Protein AF-A0A4W3H332-F1 (afdb_monomer_lite)

Radius of gyration: 18.95 Å; chains: 1; bounding box: 39×31×60 Å

Organism: Callorhinchus milii (NCBI:txid7868)

Secondary structure (DSSP, 8-state):
---------S--PPPTT-EEEE-TT-EEEE-TT-EEEE-TT-EEEE-TT-EEEE-TT-EEEE-TT-EEEE-TT-EEEE-TT-EEEE-TT-EEEE-TT-EEEE-TT-EEEE-TT-EEEEPTT-EEEEPTT-EEEEPTTEEEEEPTT-EEBTB--TTEEEEEHHHHTT-S--------------

Foldseek 3Di:
DDPPPPDDDDDDDDDDQEAAAEDPQEAEAEDPCEYYAYDHCEYEHYDHCEYFHTDHVEYFYADHCEYTHEDHCEYTHADHCEYHAYDHVEYEHDDACEYEHEDAVEYEYYDHVEYEYEDHCEYEYEDHCEYDYTDHQKYKYAAHNYYHDYPDDPRIDMDGNVVVVPDPPPPPDDDPPPDDDD

pLDDT: mean 75.11, std 22.01, range [24.36, 97.25]

Sequence (182 aa):
MEISATLPSPSRPCTPDSLAVSQPDSLAVSQPDSVGVCQPGSVSVCQPDSLAVSQPDSLAVSQPDSVAVCQPGSVGVSQPDSVAVCQPGSVAVCQPDSVAVCQPGSVAVCQPGSVAVCQPGSVSVCQPGSVSVCQPGLVAMCQPGSVSPHGCFRGCRCVQISCCVRLQKCTVPKLYIGGTRY

Structure (mmCIF, N/CA/C/O backbone):
data_AF-A0A4W3H332-F1
#
_entry.id   AF-A0A4W3H332-F1
#
loop_
_atom_site.group_PDB
_atom_site.id
_atom_site.type_symbol
_atom_site.label_atom_id
_atom_site.label_alt_id
_atom_site.label_comp_id
_atom_site.label_asym_id
_atom_site.label_entity_id
_atom_site.label_seq_id
_atom_site.pdbx_PDB_ins_code
_atom_site.Cartn_x
_atom_site.Cartn_y
_atom_site.Cartn_z
_atom_site.occupancy
_atom_site.B_iso_or_equiv
_atom_site.auth_seq_id
_atom_site.auth_comp_id
_atom_site.auth_asym_id
_atom_site.auth_atom_id
_atom_site.pdbx_PDB_model_num
ATOM 1 N N . MET A 1 1 ? -13.524 22.136 22.868 1.00 33.06 1 MET A N 1
ATOM 2 C CA . MET A 1 1 ? -13.473 20.972 21.961 1.00 33.06 1 MET A CA 1
ATOM 3 C C . MET A 1 1 ? -13.724 19.767 22.838 1.00 33.06 1 MET A C 1
ATOM 5 O O . MET A 1 1 ? -12.838 19.370 23.578 1.00 33.06 1 MET A O 1
ATOM 9 N N . GLU A 1 2 ? -14.980 19.336 22.893 1.00 24.36 2 GLU A N 1
ATOM 10 C CA . GLU A 1 2 ? -15.417 18.197 23.701 1.00 24.36 2 GLU A CA 1
ATOM 11 C C . GLU A 1 2 ? -14.765 16.932 23.146 1.00 24.36 2 GLU A C 1
ATOM 13 O O . GLU A 1 2 ? -15.072 16.488 22.040 1.00 24.36 2 GLU A O 1
ATOM 18 N N . ILE A 1 3 ? -13.820 16.386 23.905 1.00 29.33 3 ILE A N 1
ATOM 19 C CA . ILE A 1 3 ? -13.241 15.070 23.672 1.00 29.33 3 ILE A CA 1
ATOM 20 C C . ILE A 1 3 ? -14.287 14.085 24.202 1.00 29.33 3 ILE A C 1
ATOM 22 O O . ILE A 1 3 ? -14.204 13.626 25.336 1.00 29.33 3 ILE A O 1
ATOM 26 N N . SER A 1 4 ? -15.345 13.840 23.427 1.00 29.06 4 SER A N 1
ATOM 27 C CA . SER A 1 4 ? -16.363 12.851 23.791 1.00 29.06 4 SER A CA 1
ATOM 28 C C . SER A 1 4 ? -15.762 11.451 23.648 1.00 29.06 4 SER A C 1
ATOM 30 O O . SER A 1 4 ? -15.847 10.809 22.600 1.00 29.06 4 SER A O 1
ATOM 32 N N . ALA A 1 5 ? -15.109 10.992 24.717 1.00 35.28 5 ALA A N 1
ATOM 33 C CA . ALA A 1 5 ? -14.740 9.602 24.931 1.00 35.28 5 ALA A CA 1
ATOM 34 C C . ALA A 1 5 ? -16.032 8.801 25.144 1.00 35.28 5 ALA A C 1
ATOM 36 O O . ALA A 1 5 ? -16.497 8.606 26.266 1.00 35.28 5 ALA A O 1
ATOM 37 N N . THR A 1 6 ? -16.665 8.397 24.045 1.00 32.59 6 THR A N 1
ATOM 38 C CA . THR A 1 6 ? -17.828 7.513 24.119 1.00 32.59 6 THR A CA 1
ATOM 39 C C . THR A 1 6 ? -17.315 6.138 24.538 1.00 32.59 6 THR A C 1
ATOM 41 O O . THR A 1 6 ? -16.443 5.576 23.878 1.00 32.59 6 THR A O 1
ATOM 44 N N . LEU A 1 7 ? -17.803 5.652 25.682 1.00 34.94 7 LEU A N 1
ATOM 45 C CA . LEU A 1 7 ? -17.424 4.381 26.303 1.00 34.94 7 LEU A CA 1
ATOM 46 C C . LEU A 1 7 ? -17.375 3.240 25.267 1.00 34.94 7 LEU A C 1
ATOM 48 O O . LEU A 1 7 ? -18.376 3.023 24.575 1.00 34.94 7 LEU A O 1
ATOM 52 N N . PRO A 1 8 ? -16.267 2.481 25.160 1.00 41.22 8 PRO A N 1
ATOM 53 C CA . PRO A 1 8 ? -16.221 1.338 24.266 1.00 41.22 8 PRO A CA 1
ATOM 54 C C . PRO A 1 8 ? -17.113 0.219 24.809 1.00 41.22 8 PRO A C 1
ATOM 56 O O . PRO A 1 8 ? -17.050 -0.159 25.981 1.00 41.22 8 PRO A O 1
ATOM 59 N N . SER A 1 9 ? -17.942 -0.330 23.925 1.00 35.03 9 SER A N 1
ATOM 60 C CA . SER A 1 9 ? -18.586 -1.625 24.144 1.00 35.03 9 SER A CA 1
ATOM 61 C C . SER A 1 9 ? -17.507 -2.717 24.293 1.00 35.03 9 SER A C 1
ATOM 63 O O . SER A 1 9 ? -16.419 -2.588 23.724 1.00 35.03 9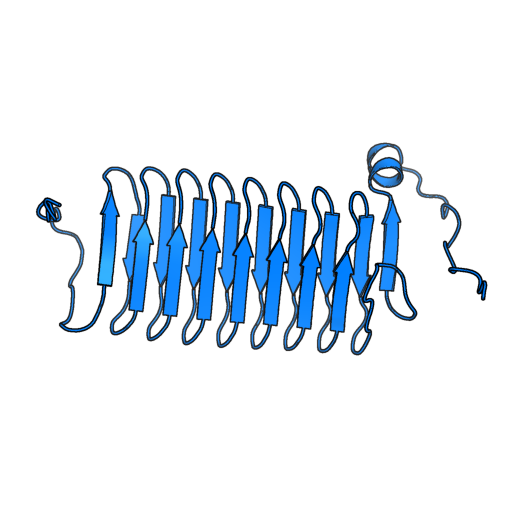 SER A O 1
ATOM 65 N N . PRO A 1 10 ? -17.754 -3.777 25.083 1.00 42.06 10 PRO A N 1
ATOM 66 C CA . PRO A 1 10 ? -16.703 -4.616 25.642 1.00 42.06 10 PRO A CA 1
ATOM 67 C C . PRO A 1 10 ? -16.227 -5.649 24.622 1.00 42.06 10 PRO A C 1
ATOM 69 O O . PRO A 1 10 ? -16.815 -6.721 24.501 1.00 42.06 10 PRO A O 1
ATOM 72 N N . SER A 1 11 ? -15.145 -5.372 23.897 1.00 37.28 11 SER A N 1
ATOM 73 C CA . SER A 1 11 ? -14.476 -6.449 23.159 1.00 37.28 11 SER A CA 1
ATOM 74 C C . SER A 1 11 ? -12.962 -6.360 23.029 1.00 37.28 11 SER A C 1
ATOM 76 O O . SER A 1 11 ? -12.424 -7.213 22.329 1.00 37.28 11 SER A O 1
ATOM 78 N N . ARG A 1 12 ? -12.227 -5.451 23.697 1.00 49.31 12 ARG A N 1
ATOM 79 C CA . ARG A 1 12 ? -10.753 -5.548 23.678 1.00 49.31 12 ARG A CA 1
ATOM 80 C C . ARG A 1 12 ? -10.012 -4.937 24.877 1.00 49.31 12 ARG A C 1
ATOM 82 O O . ARG A 1 12 ? -10.441 -3.906 25.388 1.00 49.31 12 ARG A O 1
ATOM 89 N N . PRO A 1 13 ? -8.914 -5.583 25.325 1.00 39.03 13 PRO A N 1
ATOM 90 C CA . PRO A 1 13 ? -8.090 -5.122 26.432 1.00 39.03 13 PRO A CA 1
ATOM 91 C C . PRO A 1 13 ? -7.148 -4.021 25.933 1.00 39.03 13 PRO A C 1
ATOM 93 O O . PRO A 1 13 ? -6.359 -4.253 25.021 1.00 39.03 13 PRO A O 1
ATOM 96 N N . CYS A 1 14 ? -7.228 -2.832 26.521 1.00 40.41 14 CYS A N 1
ATOM 97 C CA . CYS A 1 14 ? -6.254 -1.768 26.291 1.00 40.41 14 CYS A CA 1
ATOM 98 C C . CYS A 1 14 ? -5.245 -1.773 27.447 1.00 40.41 14 CYS A C 1
ATOM 100 O O . CYS A 1 14 ? -5.636 -1.691 28.612 1.00 40.41 14 CYS A O 1
ATOM 102 N N . THR A 1 15 ? -3.958 -1.903 27.125 1.00 43.28 15 THR A N 1
ATOM 103 C CA . THR A 1 15 ? -2.827 -1.687 28.042 1.00 43.28 15 THR A CA 1
ATOM 104 C C . THR A 1 15 ? -2.371 -0.216 27.993 1.00 43.28 15 THR A C 1
ATOM 106 O O . THR A 1 15 ? -2.754 0.493 27.059 1.00 43.28 15 THR A O 1
ATOM 109 N N . PRO A 1 16 ? -1.590 0.267 28.983 1.00 43.62 16 PRO A N 1
ATOM 110 C CA . PRO A 1 16 ? -1.511 1.693 29.335 1.00 43.62 16 PRO A CA 1
ATOM 111 C C . PRO A 1 16 ? -0.978 2.695 28.291 1.00 43.62 16 PRO A C 1
ATOM 113 O O . PRO A 1 16 ? -1.231 3.879 28.475 1.00 43.62 16 PRO A O 1
ATOM 116 N N . ASP A 1 17 ? -0.331 2.280 27.198 1.00 55.69 17 ASP A N 1
ATOM 117 C CA . ASP A 1 17 ? 0.392 3.202 26.292 1.00 55.69 17 ASP A CA 1
ATOM 118 C C . ASP A 1 17 ? -0.096 3.188 24.824 1.00 55.69 17 ASP A C 1
ATOM 120 O O . ASP A 1 17 ? 0.498 3.800 23.940 1.00 55.69 17 ASP A O 1
ATOM 124 N N . SER A 1 18 ? -1.222 2.522 24.543 1.00 58.06 18 SER A N 1
ATOM 125 C CA . SER A 1 18 ? -1.789 2.410 23.185 1.00 58.06 18 SER A CA 1
ATOM 126 C C . SER A 1 18 ? -2.940 3.396 22.931 1.00 58.06 18 SER A C 1
ATOM 128 O O . SER A 1 18 ? -3.820 3.573 23.777 1.00 58.06 18 SER A O 1
ATOM 130 N N . LEU A 1 19 ? -2.972 4.019 21.744 1.00 68.38 19 LEU A N 1
ATOM 131 C CA . LEU A 1 19 ? -4.050 4.923 21.317 1.00 68.38 19 LEU A CA 1
ATOM 132 C C . LEU A 1 19 ? -4.908 4.247 20.245 1.00 68.38 19 LEU A C 1
ATOM 134 O O . LEU A 1 19 ? -4.481 4.094 19.103 1.00 68.38 19 LEU A O 1
ATOM 138 N N . ALA A 1 20 ? -6.144 3.890 20.596 1.00 69.88 20 ALA A N 1
ATOM 139 C CA . ALA A 1 20 ? -7.124 3.342 19.661 1.00 69.88 20 ALA A CA 1
ATOM 140 C C . ALA A 1 20 ? -8.380 4.222 19.622 1.00 69.88 20 ALA A C 1
ATOM 142 O O . ALA A 1 20 ? -9.072 4.379 20.628 1.00 69.88 20 ALA A O 1
ATOM 143 N N . VAL A 1 21 ? -8.683 4.790 18.452 1.00 73.00 21 VAL A N 1
ATOM 144 C CA . VAL A 1 21 ? -9.905 5.568 18.199 1.00 73.00 21 VAL A CA 1
ATOM 145 C C . VAL A 1 21 ? -10.758 4.816 17.189 1.00 73.00 21 VAL A C 1
ATOM 147 O O . VAL A 1 21 ? -10.295 4.501 16.094 1.00 73.00 21 VAL A O 1
ATOM 150 N N . SER A 1 22 ? -12.007 4.518 17.540 1.00 71.25 22 SER A N 1
ATOM 151 C CA . SER A 1 22 ? -12.927 3.778 16.670 1.00 71.25 22 SER A CA 1
ATOM 152 C C . SER A 1 22 ? -14.334 4.346 16.778 1.00 71.25 22 SER A C 1
ATOM 154 O O . SER A 1 22 ? -14.821 4.607 17.877 1.00 71.25 22 SER A O 1
ATOM 156 N N . GLN A 1 23 ? -14.980 4.549 15.633 1.00 70.00 23 GLN A N 1
ATOM 157 C CA . GLN A 1 23 ? -16.388 4.943 15.547 1.00 70.00 23 GLN A CA 1
ATOM 158 C C . GLN A 1 23 ? -17.289 3.708 15.331 1.00 70.00 23 GLN A C 1
ATOM 160 O O . GLN A 1 23 ? -16.775 2.647 14.969 1.00 70.00 23 GLN A O 1
ATOM 165 N N . PRO A 1 24 ? -18.610 3.788 15.586 1.00 59.72 24 PRO A N 1
ATOM 166 C CA . PRO A 1 24 ? -19.524 2.660 15.373 1.00 59.72 24 PRO A CA 1
ATOM 167 C C . PRO A 1 24 ? -19.409 2.058 13.958 1.00 59.72 24 PRO A C 1
ATOM 169 O O . PRO A 1 24 ? -19.066 2.756 13.004 1.00 59.72 24 PRO A O 1
ATOM 172 N N . ASP A 1 25 ? -19.657 0.747 13.852 1.00 69.06 25 ASP A N 1
ATOM 173 C CA . ASP A 1 25 ? -19.565 -0.069 12.625 1.00 69.06 25 ASP A CA 1
ATOM 174 C C . ASP A 1 25 ? -18.161 -0.190 11.995 1.00 69.06 25 ASP A C 1
ATOM 176 O O . ASP A 1 25 ? -18.026 -0.537 10.823 1.00 69.06 25 ASP A O 1
ATOM 180 N N . SER A 1 26 ? -17.099 0.075 12.764 1.00 70.88 26 SER A N 1
ATOM 181 C CA . SER A 1 26 ? -15.702 -0.120 12.341 1.00 70.88 26 SER A CA 1
ATOM 182 C C . SER A 1 26 ? -15.002 -1.233 13.128 1.00 70.88 26 SER A C 1
ATOM 184 O O . SER A 1 26 ? -15.377 -1.545 14.261 1.00 70.88 26 SER A O 1
ATOM 186 N N . LEU A 1 27 ? -13.976 -1.845 12.527 1.00 76.62 27 LEU A N 1
ATOM 187 C CA . LEU A 1 27 ? -13.153 -2.878 13.164 1.00 76.62 27 LEU A CA 1
ATOM 188 C C . LEU A 1 27 ? -11.735 -2.354 13.391 1.00 76.62 27 LEU A C 1
ATOM 190 O O . LEU A 1 27 ? -10.949 -2.260 12.452 1.00 76.62 27 LEU A O 1
ATOM 194 N N . ALA A 1 28 ? -11.387 -2.078 14.649 1.00 75.94 28 ALA A N 1
ATOM 195 C CA . ALA A 1 28 ? -10.037 -1.671 15.027 1.00 75.94 28 ALA A CA 1
ATOM 196 C C . ALA A 1 28 ? -9.347 -2.719 15.906 1.00 75.94 28 ALA A C 1
ATOM 198 O O . ALA A 1 28 ? -9.831 -3.086 16.986 1.00 75.94 28 ALA A O 1
ATOM 199 N N . VAL A 1 29 ? -8.176 -3.171 15.454 1.00 77.44 29 VAL A N 1
ATOM 200 C CA . VAL A 1 29 ? -7.309 -4.103 16.170 1.00 77.44 29 VAL A CA 1
ATOM 201 C C . VAL A 1 29 ? -5.944 -3.477 16.444 1.00 77.44 29 VAL A C 1
ATOM 203 O O . VAL A 1 29 ? -5.094 -3.520 15.576 1.00 77.44 29 VAL A O 1
ATOM 206 N N . SER A 1 30 ? -5.709 -2.944 17.642 1.00 73.19 30 SER A N 1
ATOM 207 C CA . SER A 1 30 ? -4.413 -2.379 18.073 1.00 73.19 30 SER A CA 1
ATOM 208 C C . SER A 1 30 ? -3.733 -3.221 19.162 1.00 73.19 30 SER A C 1
A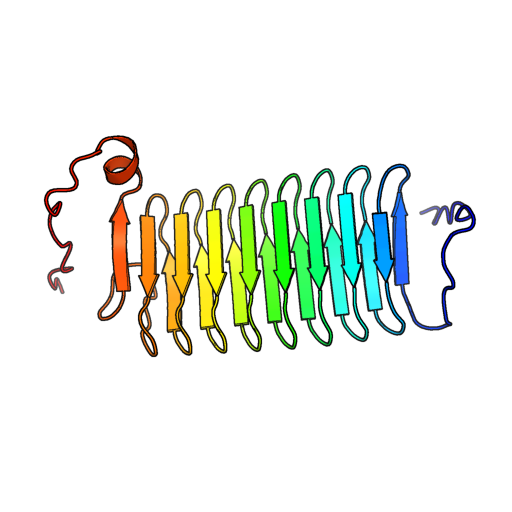TOM 210 O O . SER A 1 30 ? -4.395 -3.602 20.131 1.00 73.19 30 SER A O 1
ATOM 212 N N . GLN A 1 31 ? -2.450 -3.537 18.996 1.00 76.31 31 GLN A N 1
ATOM 213 C CA . GLN A 1 31 ? -1.572 -4.147 20.012 1.00 76.31 31 GLN A CA 1
ATOM 214 C C . GLN A 1 31 ? -0.920 -3.063 20.913 1.00 76.31 31 GLN A C 1
ATOM 216 O O . GLN A 1 31 ? -1.172 -1.878 20.679 1.00 76.31 31 GLN A O 1
ATOM 221 N N . PRO A 1 32 ? -0.156 -3.410 21.971 1.00 73.38 32 PRO A N 1
ATOM 222 C CA . PRO A 1 32 ? 0.499 -2.417 22.834 1.00 73.38 32 PRO A CA 1
ATOM 223 C C . PRO A 1 32 ? 1.378 -1.447 22.035 1.00 73.38 32 PRO A C 1
ATOM 225 O O . PRO A 1 32 ? 1.846 -1.806 20.958 1.00 73.38 32 PRO A O 1
ATOM 228 N N . ASP A 1 33 ? 1.551 -0.225 22.544 1.00 78.31 33 ASP A N 1
ATOM 229 C CA . ASP A 1 33 ? 2.445 0.797 21.969 1.00 78.31 33 ASP A CA 1
ATOM 230 C C . ASP A 1 33 ? 2.137 1.181 20.507 1.00 78.31 33 ASP A C 1
ATOM 232 O O . ASP A 1 33 ? 2.972 1.714 19.783 1.00 78.31 33 ASP A O 1
ATOM 236 N N . SER A 1 34 ? 0.902 0.933 20.055 1.00 79.44 34 SER A N 1
ATOM 237 C CA . SER A 1 34 ? 0.460 1.230 18.690 1.00 79.44 34 SER A CA 1
ATOM 238 C C . SER A 1 34 ? -0.601 2.330 18.633 1.00 79.44 34 SER A C 1
ATOM 240 O O . SER A 1 34 ? -1.345 2.577 19.592 1.00 79.44 34 SER A O 1
ATOM 242 N N . VAL A 1 35 ? -0.683 2.987 17.473 1.00 82.56 35 VAL A N 1
ATOM 243 C CA . VAL A 1 35 ? -1.667 4.034 17.178 1.00 82.56 35 VAL A CA 1
ATOM 244 C C . VAL A 1 35 ? -2.605 3.546 16.078 1.00 82.56 35 VAL A C 1
ATOM 246 O O . VAL A 1 35 ? -2.201 3.346 14.934 1.00 82.56 35 VAL A O 1
ATOM 249 N N . GLY A 1 36 ? -3.878 3.356 16.418 1.00 81.31 36 GLY A N 1
ATOM 250 C CA . GLY A 1 36 ? -4.932 2.949 15.490 1.00 81.31 36 GLY A CA 1
ATOM 251 C C . GLY A 1 36 ? -6.054 3.978 15.425 1.00 81.31 36 GLY A C 1
ATOM 252 O O . GLY A 1 36 ? -6.652 4.314 16.446 1.00 81.31 36 GLY A O 1
ATOM 253 N N . VAL A 1 37 ? -6.378 4.458 14.226 1.00 82.81 37 VAL A N 1
ATOM 254 C CA . VAL A 1 37 ? -7.536 5.332 13.991 1.00 82.81 37 VAL A CA 1
ATOM 255 C C . VAL A 1 37 ? -8.444 4.701 12.944 1.00 82.81 37 VAL A C 1
ATOM 257 O O . VAL A 1 37 ? -8.032 4.485 11.807 1.00 82.81 37 VAL A O 1
ATOM 260 N N . CYS A 1 38 ? -9.695 4.457 13.326 1.00 81.75 38 CYS A N 1
ATOM 261 C CA . CYS A 1 38 ? -10.749 3.888 12.493 1.00 81.75 38 CYS A CA 1
ATOM 262 C C . CYS A 1 38 ? -11.951 4.826 12.405 1.00 81.75 38 CYS A C 1
ATOM 264 O O . CYS A 1 38 ? -12.590 5.140 13.415 1.00 81.75 38 CYS A O 1
ATOM 266 N N . GLN A 1 39 ? -12.302 5.220 11.185 1.00 84.00 39 GLN A N 1
ATOM 267 C CA . GLN A 1 39 ? -13.583 5.856 10.874 1.00 84.00 39 GLN A CA 1
ATOM 268 C C . GLN A 1 39 ? -14.681 4.801 10.601 1.00 84.00 39 GLN A C 1
ATOM 270 O O . GLN A 1 39 ? -14.365 3.619 10.457 1.00 84.00 39 GLN A O 1
ATOM 275 N N . PRO A 1 40 ? -15.971 5.178 10.555 1.00 80.62 40 PRO A N 1
ATOM 276 C CA . PRO A 1 40 ? -17.078 4.237 10.357 1.00 80.62 40 PRO A CA 1
ATOM 277 C C . PRO A 1 40 ? -16.921 3.392 9.086 1.00 80.62 40 PRO A C 1
ATOM 279 O O . PRO A 1 40 ? -16.442 3.895 8.068 1.00 80.62 40 PRO A O 1
ATOM 282 N N . GLY A 1 41 ? -17.310 2.114 9.142 1.00 79.81 41 GLY A N 1
ATOM 283 C CA . GLY A 1 41 ? -17.244 1.197 7.993 1.00 79.81 41 GLY A CA 1
ATOM 284 C C . GLY A 1 41 ? -15.825 0.812 7.553 1.00 79.81 41 GLY A C 1
ATOM 285 O O . GLY A 1 41 ? -15.655 0.178 6.515 1.00 79.81 41 GLY A O 1
ATOM 286 N N . SER A 1 42 ? -14.800 1.201 8.317 1.00 84.31 42 SER A N 1
ATOM 287 C CA . SER A 1 42 ? -13.393 0.936 8.008 1.00 84.31 42 SER A CA 1
ATOM 288 C C . SER A 1 42 ? -12.793 -0.179 8.871 1.00 84.31 42 SER A C 1
ATOM 290 O O . SER A 1 42 ? -13.347 -0.562 9.909 1.00 84.31 42 SER A O 1
ATOM 292 N N . VAL A 1 43 ? -11.650 -0.709 8.431 1.00 85.44 43 VAL A N 1
ATOM 293 C CA . VAL A 1 43 ? -10.887 -1.737 9.146 1.00 85.44 43 VAL A CA 1
ATOM 294 C C . VAL A 1 43 ? -9.451 -1.265 9.351 1.00 85.44 43 VAL A C 1
ATOM 296 O O . VAL A 1 43 ? -8.732 -1.073 8.376 1.00 85.44 43 VAL A O 1
ATOM 299 N N . SER A 1 44 ? -8.996 -1.157 10.601 1.00 84.06 44 SER A N 1
ATOM 300 C CA . SER A 1 44 ? -7.584 -0.905 10.916 1.00 84.06 44 SER A CA 1
ATOM 301 C C . SER A 1 44 ? -6.997 -2.008 11.785 1.00 84.06 44 SER A C 1
ATOM 303 O O . SER A 1 44 ? -7.559 -2.337 12.831 1.00 84.06 44 SER A O 1
ATOM 305 N N . VAL A 1 45 ? -5.824 -2.514 11.419 1.00 85.75 45 VAL A N 1
ATOM 306 C CA . VAL A 1 45 ? -5.054 -3.466 12.226 1.00 85.75 45 VAL A CA 1
ATOM 307 C C . VAL A 1 45 ? -3.651 -2.910 12.452 1.00 85.75 45 VAL A C 1
ATOM 309 O O . VAL A 1 45 ? -2.944 -2.648 11.486 1.00 85.75 45 VAL A O 1
ATOM 312 N N . CYS A 1 46 ? -3.248 -2.772 13.711 1.00 82.88 46 CYS A N 1
ATOM 313 C CA . CYS A 1 46 ? -1.929 -2.330 14.151 1.00 82.88 46 CYS A CA 1
ATOM 314 C C . CYS A 1 46 ? -1.289 -3.410 15.033 1.00 82.88 46 CYS A C 1
ATOM 316 O O . CYS A 1 46 ? -1.845 -3.808 16.065 1.00 82.88 46 CYS A O 1
ATOM 318 N N . GLN A 1 47 ? -0.107 -3.865 14.640 1.00 86.75 47 GLN A N 1
ATOM 319 C CA . GLN A 1 47 ? 0.824 -4.611 15.490 1.00 86.75 47 GLN A CA 1
ATOM 320 C C . GLN A 1 47 ? 1.615 -3.652 16.414 1.00 86.75 47 GLN A C 1
ATOM 322 O O . GLN A 1 47 ? 1.380 -2.443 16.346 1.00 86.75 47 GLN A O 1
ATOM 327 N N . PRO A 1 48 ? 2.475 -4.146 17.326 1.00 83.31 48 PRO A N 1
ATOM 328 C CA . PRO A 1 48 ? 3.239 -3.283 18.232 1.00 83.31 48 PRO A CA 1
ATOM 329 C C . PRO A 1 48 ? 4.047 -2.208 17.500 1.00 83.31 48 PRO A C 1
ATOM 331 O O . PRO A 1 48 ? 4.455 -2.434 16.362 1.00 83.31 48 PRO A O 1
ATOM 334 N N . ASP A 1 49 ? 4.225 -1.042 18.124 1.00 87.06 49 ASP A N 1
ATOM 335 C CA . ASP A 1 49 ? 5.046 0.067 17.602 1.00 87.06 49 ASP A CA 1
ATOM 336 C C . ASP A 1 49 ? 4.654 0.548 16.188 1.00 87.06 49 ASP A C 1
ATOM 338 O O . ASP A 1 49 ? 5.453 1.103 15.435 1.00 87.06 49 ASP A O 1
ATOM 342 N N . SER A 1 50 ? 3.392 0.335 15.799 1.00 88.19 50 SER A N 1
ATOM 343 C CA . SER A 1 50 ? 2.902 0.633 14.451 1.00 88.19 50 SER A CA 1
ATOM 344 C C . SER A 1 50 ? 1.776 1.663 14.435 1.00 88.19 50 SER A C 1
ATOM 346 O O . SER A 1 50 ? 1.070 1.884 15.426 1.00 88.19 50 SER A O 1
ATOM 348 N N . LEU A 1 51 ? 1.588 2.295 13.275 1.00 91.00 51 LEU A N 1
ATOM 349 C CA . LEU A 1 51 ? 0.551 3.297 13.052 1.00 91.00 51 LEU A CA 1
ATOM 350 C C . LEU A 1 51 ? -0.362 2.861 11.908 1.00 91.00 51 LEU A C 1
ATOM 352 O O . LEU A 1 51 ? 0.101 2.681 10.783 1.00 91.00 51 LEU A O 1
ATOM 356 N N . ALA A 1 52 ? -1.665 2.734 12.162 1.00 89.00 52 ALA A N 1
ATOM 357 C CA . ALA A 1 52 ? -2.658 2.525 11.111 1.00 89.00 52 ALA A CA 1
ATOM 358 C C . ALA A 1 52 ? -3.789 3.552 11.203 1.00 89.00 52 ALA A C 1
ATOM 360 O O . ALA A 1 52 ? -4.415 3.731 12.248 1.00 89.00 52 ALA A O 1
ATOM 361 N N . VAL A 1 53 ? -4.080 4.215 10.087 1.00 89.94 53 VAL A N 1
ATOM 362 C CA . VAL A 1 53 ? -5.175 5.183 9.965 1.00 89.94 53 VAL A CA 1
ATOM 363 C C . VAL A 1 53 ? -6.058 4.771 8.802 1.00 89.94 53 VAL A C 1
ATOM 365 O O . VAL A 1 53 ? -5.594 4.697 7.667 1.00 89.94 53 VAL A O 1
ATOM 368 N N . SER A 1 54 ? -7.333 4.535 9.089 1.00 88.88 54 SER A N 1
ATOM 369 C CA . SER A 1 54 ? -8.360 4.165 8.116 1.00 88.88 54 SER A CA 1
ATOM 370 C C . SER A 1 54 ? -9.494 5.187 8.128 1.00 88.88 54 SER A C 1
ATOM 372 O O . SER A 1 54 ? -10.192 5.367 9.128 1.00 88.88 54 SER A O 1
ATOM 374 N N . GLN A 1 55 ? -9.661 5.883 7.006 1.00 90.56 55 GLN A N 1
ATOM 375 C CA . GLN A 1 55 ? -10.832 6.706 6.689 1.00 90.56 55 GLN A CA 1
ATOM 376 C C . GLN A 1 55 ? -12.032 5.812 6.284 1.00 90.56 55 GLN A C 1
ATOM 378 O O . GLN A 1 55 ? -11.875 4.592 6.211 1.00 90.56 55 GLN A O 1
ATOM 383 N N . PRO A 1 56 ? -13.238 6.357 6.047 1.00 89.06 56 PRO A N 1
ATOM 384 C CA . PRO A 1 56 ? -14.428 5.553 5.764 1.00 89.06 56 PRO A CA 1
ATOM 385 C C . PRO A 1 56 ? -14.242 4.577 4.598 1.00 89.06 56 PRO A C 1
ATOM 387 O O . PRO A 1 56 ? -13.587 4.906 3.606 1.00 89.06 56 PRO A O 1
ATOM 390 N N . ASP A 1 57 ? -14.804 3.375 4.727 1.00 89.94 57 ASP A N 1
ATOM 391 C CA . ASP A 1 57 ? -14.737 2.305 3.717 1.00 89.94 57 ASP A CA 1
ATOM 392 C C . ASP A 1 57 ? -13.305 1.924 3.289 1.00 89.94 57 ASP A C 1
ATOM 394 O O . ASP A 1 57 ? -13.071 1.488 2.161 1.00 89.94 57 ASP A O 1
ATOM 398 N N . SER A 1 58 ? -12.316 2.132 4.163 1.00 91.50 58 SER A N 1
ATOM 399 C CA . SER A 1 58 ? -10.910 1.820 3.885 1.00 91.50 58 SER A CA 1
ATOM 400 C C . SER A 1 58 ? -10.361 0.718 4.787 1.00 91.50 58 SER A C 1
ATOM 402 O O . SER A 1 58 ? -10.931 0.407 5.836 1.00 91.50 58 SER A O 1
ATOM 404 N N . LEU A 1 59 ? -9.251 0.117 4.357 1.00 93.56 59 LEU A N 1
ATOM 405 C CA . LEU A 1 59 ? -8.558 -0.934 5.094 1.00 93.56 59 LEU A CA 1
ATOM 406 C C . LEU A 1 59 ? -7.085 -0.572 5.260 1.00 93.56 59 LEU A C 1
ATOM 408 O O . LEU A 1 59 ? -6.366 -0.500 4.265 1.00 93.56 59 LEU A O 1
ATOM 412 N N . ALA A 1 60 ? -6.628 -0.404 6.500 1.00 92.94 60 ALA A N 1
ATOM 413 C CA . ALA A 1 60 ? -5.217 -0.218 6.826 1.00 92.94 60 ALA A CA 1
ATOM 414 C C . ALA A 1 60 ? -4.700 -1.366 7.698 1.00 92.94 60 ALA A C 1
ATOM 416 O O . ALA A 1 60 ? -5.261 -1.667 8.751 1.00 92.94 60 ALA A O 1
ATOM 417 N N . VAL A 1 61 ? -3.602 -1.993 7.287 1.00 93.12 61 VAL A N 1
ATOM 418 C CA . VAL A 1 61 ? -2.907 -3.015 8.077 1.00 93.12 61 VAL A CA 1
ATOM 419 C C . VAL A 1 61 ? -1.449 -2.617 8.223 1.00 93.12 61 VAL A C 1
ATOM 421 O O . VAL A 1 61 ? -0.744 -2.503 7.224 1.00 93.12 61 VAL A O 1
ATOM 424 N N . SER A 1 62 ? -1.007 -2.477 9.466 1.00 91.94 62 SER A N 1
ATOM 425 C CA . SER A 1 62 ? 0.369 -2.173 9.842 1.00 91.94 62 SER A CA 1
ATOM 426 C C . SER A 1 62 ? 0.930 -3.300 10.708 1.00 91.94 62 SER A C 1
ATOM 428 O O . SER A 1 62 ? 0.399 -3.611 11.778 1.00 91.94 62 SER A O 1
ATOM 430 N N . GLN A 1 63 ? 1.989 -3.940 10.219 1.00 92.62 63 GLN A N 1
ATOM 431 C CA . GLN A 1 63 ? 2.865 -4.849 10.968 1.00 92.62 63 GLN A CA 1
ATOM 432 C C . GLN A 1 63 ? 3.812 -4.051 11.900 1.00 92.62 63 GLN A C 1
ATOM 434 O O . GLN A 1 63 ? 3.711 -2.821 11.919 1.00 92.62 63 GLN A O 1
ATOM 439 N N . PRO A 1 64 ? 4.681 -4.691 12.706 1.00 91.44 64 PRO A N 1
ATOM 440 C CA . PRO A 1 64 ? 5.554 -3.977 13.637 1.00 91.44 64 PRO A CA 1
ATOM 441 C C . PRO A 1 64 ? 6.395 -2.893 12.962 1.00 91.44 64 PRO A C 1
ATOM 443 O O . PRO A 1 64 ? 6.777 -3.060 11.804 1.00 91.44 64 PRO A O 1
ATOM 446 N N . ASP A 1 65 ? 6.630 -1.779 13.657 1.00 92.81 65 ASP A N 1
ATOM 447 C CA . ASP A 1 65 ? 7.475 -0.670 13.179 1.00 92.81 65 ASP A CA 1
ATOM 448 C C . ASP A 1 65 ? 7.048 -0.095 11.811 1.00 92.81 65 ASP A C 1
ATOM 450 O O . ASP A 1 65 ? 7.848 0.438 11.040 1.00 92.81 65 ASP A O 1
ATOM 454 N N . SER A 1 66 ? 5.762 -0.220 11.469 1.00 94.19 66 SER A N 1
ATOM 455 C CA . SER A 1 66 ? 5.249 0.138 10.145 1.00 94.19 66 SER A CA 1
ATOM 456 C C . SER A 1 66 ? 4.098 1.137 10.192 1.00 94.19 66 SER A C 1
ATOM 458 O O . SER A 1 66 ? 3.432 1.342 11.212 1.00 94.19 66 SER A O 1
ATOM 460 N N . VAL A 1 67 ? 3.855 1.780 9.050 1.00 94.88 67 VAL A N 1
ATOM 461 C CA . VAL A 1 67 ? 2.844 2.828 8.907 1.00 94.88 67 VAL A CA 1
ATOM 462 C C . VAL A 1 67 ? 1.926 2.526 7.731 1.00 94.88 67 VAL A C 1
ATOM 464 O O . VAL A 1 67 ? 2.396 2.370 6.605 1.00 94.88 67 VAL A O 1
ATOM 467 N N . ALA A 1 68 ? 0.614 2.516 7.957 1.00 94.88 68 ALA A N 1
ATOM 468 C CA . ALA A 1 68 ? -0.399 2.415 6.911 1.00 94.88 68 ALA A CA 1
ATOM 469 C C . ALA A 1 68 ? -1.435 3.534 7.064 1.00 94.88 68 ALA A C 1
ATOM 471 O O . ALA A 1 68 ? -2.116 3.648 8.081 1.00 94.88 68 ALA A O 1
ATOM 472 N N . VAL A 1 69 ? -1.578 4.372 6.038 1.00 95.75 69 VAL A N 1
ATOM 473 C CA . VAL A 1 69 ? -2.538 5.484 6.024 1.00 95.75 69 VAL A CA 1
ATOM 474 C C . VAL A 1 69 ? -3.430 5.362 4.801 1.00 95.75 69 VAL A C 1
ATOM 476 O O . VAL A 1 69 ? -2.950 5.429 3.670 1.00 95.75 69 VAL A O 1
ATOM 479 N N . CYS A 1 70 ? -4.731 5.221 5.036 1.00 95.12 70 CYS A N 1
ATOM 480 C CA . CYS A 1 70 ? -5.729 4.972 4.005 1.00 95.12 70 CYS A CA 1
ATOM 481 C C . CYS A 1 70 ? -6.820 6.044 4.028 1.00 95.12 70 CYS A C 1
ATOM 483 O O . CYS A 1 70 ? -7.515 6.234 5.026 1.00 95.12 70 CYS A O 1
ATOM 485 N N . GLN A 1 71 ? -6.960 6.752 2.909 1.00 94.69 71 GLN A N 1
ATOM 486 C CA . GLN A 1 71 ? -8.081 7.647 2.605 1.00 94.69 71 GLN A CA 1
ATOM 487 C C . GLN A 1 71 ? -9.333 6.848 2.175 1.00 94.69 71 GLN A C 1
ATOM 489 O O . GLN A 1 71 ? -9.252 5.624 2.039 1.00 94.69 71 GLN A O 1
ATOM 494 N N . PRO A 1 72 ? -10.503 7.484 1.971 1.00 93.94 72 PRO A N 1
ATOM 495 C CA . PRO A 1 72 ? -11.739 6.753 1.709 1.00 93.94 72 PRO A CA 1
ATOM 496 C C . PRO A 1 72 ? -11.659 5.759 0.543 1.00 93.94 72 PRO A C 1
ATOM 498 O O . PRO A 1 72 ? -11.107 6.073 -0.518 1.00 93.94 72 PRO A O 1
ATOM 501 N N . GLY A 1 73 ? -12.214 4.559 0.737 1.00 92.06 73 GLY A N 1
ATOM 502 C CA . GLY A 1 73 ? -12.252 3.515 -0.294 1.00 92.06 73 GLY A CA 1
ATOM 503 C C . GLY A 1 73 ? -10.878 2.983 -0.720 1.00 92.06 73 GLY A C 1
ATOM 504 O O . GLY A 1 73 ? -10.740 2.500 -1.843 1.00 92.06 73 GLY A O 1
ATOM 505 N N . SER A 1 74 ? -9.844 3.143 0.110 1.00 95.31 74 SER A N 1
ATOM 506 C CA . SER A 1 74 ? -8.473 2.723 -0.206 1.00 95.31 74 SER A CA 1
ATOM 507 C C . SER A 1 74 ? -7.991 1.564 0.665 1.00 95.31 74 SER A C 1
ATOM 509 O O . SER A 1 74 ? -8.577 1.262 1.706 1.00 95.31 74 SER A O 1
ATOM 511 N N . VAL A 1 75 ? -6.931 0.891 0.216 1.00 96.25 75 VAL A N 1
ATOM 512 C CA . VAL A 1 75 ? -6.368 -0.277 0.902 1.00 96.25 75 VAL A CA 1
ATOM 513 C C . VAL A 1 75 ? -4.860 -0.132 1.033 1.00 96.25 75 VAL A C 1
ATOM 515 O O . VAL A 1 75 ? -4.155 -0.066 0.029 1.00 96.25 75 VAL A O 1
ATOM 518 N N . GLY A 1 76 ? -4.361 -0.139 2.262 1.00 95.88 76 GLY A N 1
ATOM 519 C CA . GLY A 1 76 ? -2.944 -0.036 2.581 1.00 95.88 76 GLY A CA 1
ATOM 520 C C . GLY A 1 76 ? -2.500 -1.195 3.456 1.00 95.88 76 GLY A C 1
ATOM 521 O O . GLY A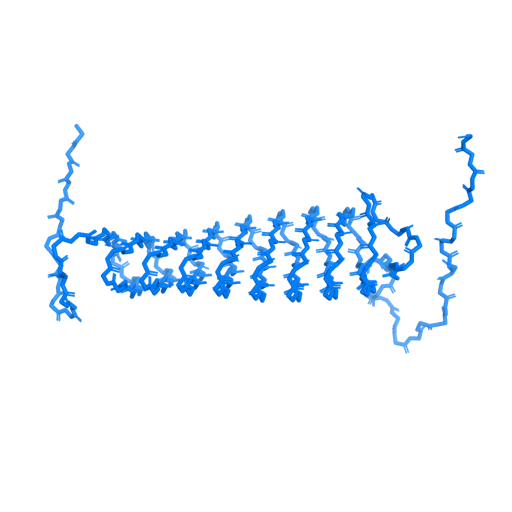 1 76 ? -3.086 -1.454 4.506 1.00 95.88 76 GLY A O 1
ATOM 522 N N . VAL A 1 77 ? -1.447 -1.882 3.028 1.00 96.38 77 VAL A N 1
ATOM 523 C CA . VAL A 1 77 ? -0.812 -2.949 3.800 1.00 96.38 77 VAL A CA 1
ATOM 524 C C . VAL A 1 77 ? 0.679 -2.670 3.902 1.00 96.38 77 VAL A C 1
ATOM 526 O O . VAL A 1 77 ? 1.369 -2.609 2.883 1.00 96.38 77 VAL A O 1
ATOM 529 N N . SER A 1 78 ? 1.163 -2.566 5.134 1.00 94.81 78 SER A N 1
ATOM 530 C CA . SER A 1 78 ? 2.570 -2.376 5.467 1.00 94.81 78 SER A CA 1
ATOM 531 C C . SER A 1 78 ? 3.083 -3.567 6.267 1.00 94.81 78 SER A C 1
ATOM 533 O O . SER A 1 78 ? 2.586 -3.867 7.352 1.00 94.81 78 SER A O 1
ATOM 535 N N . GLN A 1 79 ? 4.060 -4.272 5.697 1.00 95.19 79 GLN A N 1
ATOM 536 C CA . GLN A 1 79 ? 4.913 -5.239 6.396 1.00 95.19 79 GLN A CA 1
ATOM 537 C C . GLN A 1 79 ? 5.910 -4.515 7.328 1.00 95.19 79 GLN A C 1
ATOM 539 O O . GLN A 1 79 ? 5.894 -3.283 7.362 1.00 95.19 79 GLN A O 1
ATOM 544 N N . PRO A 1 80 ? 6.738 -5.236 8.111 1.00 95.06 80 PRO A N 1
ATOM 545 C CA . PRO A 1 80 ? 7.674 -4.605 9.039 1.00 95.06 80 PRO A CA 1
ATOM 546 C C . PRO A 1 80 ? 8.541 -3.517 8.398 1.00 95.06 80 PRO A C 1
ATOM 548 O O . PRO A 1 80 ? 8.883 -3.621 7.216 1.00 95.06 80 PRO A O 1
ATOM 551 N N . ASP A 1 81 ? 8.842 -2.458 9.150 1.00 95.12 81 ASP A N 1
ATOM 552 C CA . ASP A 1 81 ? 9.717 -1.354 8.716 1.00 95.12 81 ASP A CA 1
ATOM 553 C C . ASP A 1 81 ? 9.277 -0.682 7.398 1.00 95.12 81 ASP A C 1
ATOM 555 O O . ASP A 1 81 ? 10.084 -0.186 6.608 1.00 95.12 81 ASP A O 1
ATOM 559 N N . SER A 1 82 ? 7.973 -0.706 7.106 1.00 96.00 82 SER A N 1
ATOM 560 C CA . SER A 1 82 ? 7.429 -0.268 5.816 1.00 96.00 82 SER A CA 1
ATOM 561 C C . SER A 1 82 ? 6.373 0.818 5.938 1.00 96.00 82 SER A C 1
ATOM 563 O O . SER A 1 82 ? 5.709 0.981 6.962 1.00 96.00 82 SER A O 1
ATOM 565 N N . VAL A 1 83 ? 6.172 1.554 4.844 1.00 97.19 83 VAL A N 1
ATOM 566 C CA . VAL A 1 83 ? 5.223 2.669 4.788 1.00 97.19 83 VAL A CA 1
ATOM 567 C C . VAL A 1 83 ? 4.308 2.540 3.577 1.00 97.19 83 VAL A C 1
ATOM 569 O O . VAL A 1 83 ? 4.776 2.512 2.439 1.00 97.19 83 VAL A O 1
ATOM 572 N N . ALA A 1 84 ? 2.999 2.531 3.811 1.00 96.38 84 ALA A N 1
ATOM 573 C CA . ALA A 1 84 ? 1.964 2.536 2.785 1.00 96.38 84 ALA A CA 1
ATOM 574 C C . ALA A 1 84 ? 1.051 3.753 2.972 1.00 96.38 84 ALA A C 1
ATOM 576 O O . ALA A 1 84 ? 0.400 3.911 4.005 1.00 96.38 84 ALA A O 1
ATOM 577 N N . VAL A 1 85 ? 0.977 4.615 1.958 1.00 97.25 85 VAL A N 1
ATOM 578 C CA . VAL A 1 85 ? 0.097 5.791 1.950 1.00 97.25 85 VAL A CA 1
ATOM 579 C C . VAL A 1 85 ? -0.818 5.733 0.737 1.00 97.25 85 VAL A C 1
ATOM 581 O O . VAL A 1 85 ? -0.351 5.766 -0.403 1.00 97.25 85 VAL A O 1
ATOM 584 N N . CYS A 1 86 ? -2.125 5.693 0.985 1.00 96.25 86 CYS A N 1
ATOM 585 C CA . CYS A 1 86 ? -3.153 5.549 -0.037 1.00 96.25 86 CYS A CA 1
ATOM 586 C C . CYS A 1 86 ? -4.101 6.751 -0.041 1.00 96.25 86 CYS A C 1
ATOM 588 O O . CYS A 1 86 ? -4.786 7.029 0.943 1.00 96.25 86 CYS A O 1
ATOM 590 N N . GLN A 1 87 ? -4.169 7.449 -1.17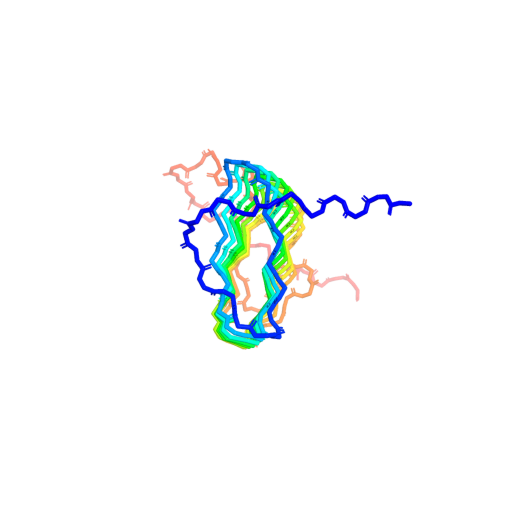4 1.00 96.19 87 GLN A N 1
ATOM 591 C CA . GLN A 1 87 ? -5.224 8.416 -1.493 1.00 96.19 87 GLN A CA 1
ATOM 592 C C . GLN A 1 87 ? -6.529 7.695 -1.905 1.00 96.19 87 GLN A C 1
ATOM 594 O O . GLN A 1 87 ? -6.527 6.469 -2.051 1.00 96.19 87 GLN A O 1
ATOM 599 N N . PRO A 1 88 ? -7.662 8.403 -2.089 1.00 95.94 88 PRO A N 1
ATOM 600 C CA . PRO A 1 88 ? -8.949 7.761 -2.350 1.00 95.94 88 PRO A CA 1
ATOM 601 C C . PRO A 1 88 ? -8.938 6.756 -3.509 1.00 95.94 88 PRO A C 1
ATOM 603 O O . PRO A 1 88 ? -8.392 7.029 -4.583 1.00 95.94 88 PRO A O 1
ATOM 606 N N . GLY A 1 89 ? -9.555 5.592 -3.291 1.00 92.69 89 GLY A N 1
ATOM 607 C CA . GLY A 1 89 ? -9.669 4.539 -4.308 1.00 92.69 89 GLY A CA 1
ATOM 608 C C . GLY A 1 89 ? -8.335 3.940 -4.768 1.00 92.69 89 GLY A C 1
ATOM 609 O O . GLY A 1 89 ? -8.260 3.416 -5.878 1.00 92.69 89 GLY A O 1
ATOM 610 N N . SER A 1 90 ? -7.267 4.079 -3.978 1.00 95.50 90 SER A N 1
ATOM 611 C CA . SER A 1 90 ? -5.940 3.551 -4.308 1.00 95.50 90 SER A CA 1
ATOM 612 C C . SER A 1 90 ? -5.557 2.345 -3.453 1.00 95.50 90 SER A C 1
ATOM 614 O O . SER A 1 90 ? -6.183 2.072 -2.427 1.00 95.50 90 SER A O 1
ATOM 616 N N . VAL A 1 91 ? -4.546 1.599 -3.899 1.00 96.69 91 VAL A N 1
ATOM 617 C CA . VAL A 1 91 ? -4.074 0.395 -3.210 1.00 96.69 91 VAL A CA 1
ATOM 618 C C . VAL A 1 91 ? -2.557 0.411 -3.094 1.00 96.69 91 VAL A C 1
ATOM 620 O O . VAL A 1 91 ? -1.868 0.501 -4.108 1.00 96.69 91 VAL A O 1
ATOM 623 N N . ALA A 1 92 ? -2.033 0.253 -1.884 1.00 96.19 92 ALA A N 1
ATOM 624 C CA . ALA A 1 92 ? -0.606 0.105 -1.637 1.00 96.19 92 ALA A CA 1
ATOM 625 C C . ALA A 1 92 ? -0.316 -1.167 -0.839 1.00 96.19 92 ALA A C 1
ATOM 627 O O . ALA A 1 92 ? -0.929 -1.421 0.199 1.00 96.19 92 ALA A O 1
ATOM 628 N N . VAL A 1 93 ? 0.653 -1.949 -1.312 1.00 96.75 93 VAL A N 1
ATOM 629 C CA . VAL A 1 93 ? 1.160 -3.129 -0.609 1.00 96.75 93 VAL A CA 1
ATOM 630 C C . VAL A 1 93 ? 2.677 -3.044 -0.522 1.00 96.75 93 VAL A C 1
ATOM 632 O O . VAL A 1 93 ? 3.363 -3.093 -1.545 1.00 96.75 93 VAL A O 1
ATOM 635 N N . CYS A 1 94 ? 3.193 -2.960 0.700 1.00 95.44 94 CYS A N 1
ATOM 636 C CA . CYS A 1 94 ? 4.621 -2.925 0.988 1.00 95.44 94 CYS A CA 1
ATOM 637 C C . CYS A 1 94 ? 5.066 -4.216 1.670 1.00 95.44 94 CYS A C 1
ATOM 639 O O . CYS A 1 94 ? 4.518 -4.597 2.702 1.00 95.44 94 CYS A O 1
ATOM 641 N N . GLN A 1 95 ? 6.068 -4.870 1.085 1.00 95.56 95 GLN A N 1
ATOM 642 C CA . GLN A 1 95 ? 6.928 -5.851 1.755 1.00 95.56 95 GLN A CA 1
ATOM 643 C C . GLN A 1 95 ? 7.966 -5.141 2.643 1.00 95.56 95 GLN A C 1
ATOM 645 O O . GLN A 1 95 ? 8.062 -3.924 2.528 1.00 95.56 95 GLN A O 1
ATOM 650 N N . PRO A 1 96 ? 8.736 -5.857 3.490 1.00 95.69 96 PRO A N 1
ATOM 651 C CA . PRO A 1 96 ? 9.658 -5.238 4.443 1.00 95.69 96 PRO A CA 1
ATOM 652 C C . PRO A 1 96 ? 10.578 -4.162 3.854 1.00 95.69 96 PRO A C 1
ATOM 654 O O . PRO A 1 96 ? 10.957 -4.243 2.681 1.00 95.69 96 PRO A O 1
ATOM 657 N N . ASP A 1 97 ? 10.936 -3.161 4.657 1.00 95.31 97 ASP A N 1
ATOM 658 C CA . ASP A 1 97 ? 11.828 -2.058 4.268 1.00 95.31 97 ASP A CA 1
ATOM 659 C C . ASP A 1 97 ? 11.373 -1.295 3.008 1.00 95.31 97 ASP A C 1
ATOM 661 O O . ASP A 1 97 ? 12.195 -0.815 2.221 1.00 95.31 97 ASP A O 1
ATOM 665 N N . SER A 1 98 ? 10.065 -1.242 2.740 1.00 94.69 98 SER A N 1
ATOM 666 C CA . SER A 1 98 ? 9.545 -0.679 1.489 1.00 94.69 98 SER A CA 1
ATOM 667 C C . SER A 1 98 ? 8.590 0.482 1.696 1.00 94.69 98 SER A C 1
ATOM 669 O O . SER A 1 98 ? 7.889 0.588 2.701 1.00 94.69 98 SER A O 1
ATOM 671 N N . VAL A 1 99 ? 8.519 1.348 0.686 1.00 96.50 99 VAL A N 1
ATOM 672 C CA . VAL A 1 99 ? 7.667 2.538 0.714 1.00 96.50 99 VAL A CA 1
ATOM 673 C C . VAL A 1 99 ? 6.785 2.586 -0.522 1.00 96.50 99 VAL A C 1
ATOM 675 O O . VAL A 1 99 ? 7.274 2.509 -1.649 1.00 96.50 99 VAL A O 1
ATOM 678 N N . ALA A 1 100 ? 5.485 2.766 -0.322 1.00 95.50 100 ALA A N 1
ATOM 679 C CA . ALA A 1 100 ? 4.520 2.975 -1.388 1.00 95.50 100 ALA A CA 1
ATOM 680 C C . ALA A 1 100 ? 3.662 4.206 -1.104 1.00 95.50 100 ALA A C 1
ATOM 682 O O . ALA A 1 100 ? 3.037 4.327 -0.049 1.00 95.50 100 ALA A O 1
ATOM 683 N N . VAL A 1 101 ? 3.585 5.098 -2.089 1.00 96.19 101 VAL A N 1
ATOM 684 C CA . VAL A 1 101 ? 2.700 6.264 -2.066 1.00 96.19 101 VAL A CA 1
ATOM 685 C C . VAL A 1 101 ? 1.815 6.229 -3.301 1.00 96.19 101 VAL A C 1
ATOM 687 O O . VAL A 1 101 ? 2.303 6.323 -4.427 1.00 96.19 101 VAL A O 1
ATOM 690 N N . CYS A 1 102 ? 0.508 6.115 -3.090 1.00 94.81 102 CYS A N 1
ATOM 691 C CA . CYS A 1 102 ? -0.480 6.012 -4.154 1.00 94.81 102 CYS A CA 1
ATOM 692 C C . CYS A 1 102 ? -1.386 7.241 -4.188 1.00 94.81 102 CYS A C 1
ATOM 694 O O . CYS A 1 102 ? -2.078 7.549 -3.219 1.00 94.81 102 CYS A O 1
ATOM 696 N N . GLN A 1 103 ? -1.402 7.933 -5.328 1.00 94.88 103 GLN A N 1
ATOM 697 C CA . GLN A 1 103 ? -2.388 8.963 -5.660 1.00 94.88 103 GLN A CA 1
ATOM 698 C C . GLN A 1 103 ? -3.743 8.331 -6.057 1.00 94.88 103 GLN A C 1
ATOM 700 O O . GLN A 1 103 ? -3.824 7.108 -6.204 1.00 94.88 103 GLN A O 1
ATOM 705 N N . PRO A 1 104 ? -4.825 9.115 -6.231 1.00 95.12 104 PRO A N 1
ATOM 706 C CA . PRO A 1 104 ? -6.155 8.562 -6.476 1.00 95.12 104 PRO A CA 1
ATOM 707 C C . PRO A 1 104 ? -6.226 7.562 -7.638 1.00 95.12 104 PRO A C 1
ATOM 709 O O . PRO A 1 104 ? -5.669 7.794 -8.716 1.00 95.12 104 PRO A O 1
ATOM 712 N N . GLY A 1 105 ? -6.926 6.446 -7.414 1.00 90.62 105 GLY A N 1
ATOM 713 C CA . GLY A 1 105 ? -7.127 5.400 -8.424 1.00 90.62 105 GLY A CA 1
ATOM 714 C C . GLY A 1 105 ? -5.844 4.710 -8.898 1.00 90.62 105 GLY A C 1
ATOM 715 O O . GLY A 1 105 ? -5.812 4.197 -10.016 1.00 90.62 105 GLY A O 1
ATOM 716 N N . SER A 1 106 ? -4.769 4.756 -8.108 1.00 92.69 106 SER A N 1
ATOM 717 C CA . SER A 1 106 ? -3.489 4.129 -8.445 1.00 92.69 106 SER A CA 1
ATOM 718 C C . SER A 1 106 ? -3.188 2.901 -7.588 1.00 92.69 106 SER A C 1
ATOM 720 O O . SER A 1 106 ? -3.810 2.690 -6.547 1.00 92.69 106 SER A O 1
ATOM 722 N N . VAL A 1 107 ? -2.256 2.068 -8.050 1.00 93.50 107 VAL A N 1
ATOM 723 C CA . VAL A 1 107 ? -1.867 0.834 -7.360 1.00 93.50 107 VAL A CA 1
ATOM 724 C C . VAL A 1 107 ? -0.351 0.728 -7.285 1.00 93.50 107 VAL A C 1
ATOM 726 O O . VAL A 1 107 ? 0.319 0.811 -8.312 1.00 93.50 107 VAL A O 1
ATOM 729 N N . ALA A 1 108 ? 0.193 0.476 -6.099 1.00 93.00 108 ALA A N 1
ATOM 730 C CA . ALA A 1 108 ? 1.607 0.180 -5.907 1.00 93.00 108 ALA A CA 1
ATOM 731 C C . ALA A 1 108 ? 1.811 -1.143 -5.178 1.00 93.00 108 ALA A C 1
ATOM 733 O O . ALA A 1 108 ? 1.179 -1.417 -4.156 1.00 93.00 108 ALA A O 1
ATOM 734 N N . VAL A 1 109 ? 2.753 -1.935 -5.684 1.00 94.19 109 VAL A N 1
ATOM 735 C CA . VAL A 1 109 ? 3.250 -3.134 -5.011 1.00 94.19 109 VAL A CA 1
ATOM 736 C C . VAL A 1 109 ? 4.766 -3.048 -4.918 1.00 94.19 109 VAL A C 1
ATOM 738 O O . VAL A 1 109 ? 5.456 -3.062 -5.940 1.00 94.19 109 VAL A O 1
ATOM 741 N N . CYS A 1 110 ? 5.279 -2.991 -3.694 1.00 93.31 110 CYS A N 1
ATOM 742 C CA . CYS A 1 110 ? 6.704 -2.895 -3.407 1.00 93.31 110 CYS A CA 1
ATOM 743 C C . CYS A 1 110 ? 7.216 -4.203 -2.800 1.00 93.31 110 CYS A C 1
ATOM 745 O O . CYS A 1 110 ? 6.724 -4.650 -1.764 1.00 93.31 110 CYS A O 1
ATOM 747 N N . GLN A 1 111 ? 8.204 -4.821 -3.448 1.00 93.62 111 GLN A N 1
ATOM 748 C CA . GLN A 1 111 ? 9.015 -5.896 -2.866 1.00 93.62 111 GLN A CA 1
ATOM 749 C C . GLN A 1 111 ? 10.109 -5.338 -1.939 1.00 93.62 111 GLN A C 1
ATOM 751 O O . GLN A 1 111 ? 10.343 -4.136 -1.988 1.00 93.62 111 GLN A O 1
ATOM 756 N N . PRO A 1 112 ? 10.806 -6.168 -1.138 1.00 94.56 112 PRO A N 1
ATOM 757 C CA . PRO A 1 112 ? 11.689 -5.666 -0.090 1.00 94.56 112 PRO A CA 1
ATOM 758 C C . PRO A 1 112 ? 12.721 -4.623 -0.533 1.00 94.56 112 PRO A C 1
ATOM 760 O O . PRO A 1 112 ? 13.349 -4.768 -1.588 1.00 94.56 112 PRO A O 1
ATOM 763 N N . GLY A 1 113 ? 12.911 -3.582 0.280 1.00 90.62 113 GLY A N 1
ATOM 764 C CA . GLY A 1 113 ? 13.869 -2.512 -0.000 1.00 90.62 113 GLY A CA 1
ATOM 765 C C . GLY A 1 113 ? 13.533 -1.692 -1.248 1.00 90.62 113 GLY A C 1
ATOM 766 O O . GLY A 1 113 ? 14.445 -1.199 -1.914 1.00 90.62 113 GLY A O 1
ATOM 767 N N . SER A 1 114 ? 12.257 -1.616 -1.644 1.00 91.50 114 SER A N 1
ATOM 768 C CA . SER A 1 114 ? 11.843 -0.881 -2.842 1.00 91.50 114 SER A CA 1
ATOM 769 C C . SER A 1 114 ? 10.922 0.293 -2.537 1.00 91.50 114 SER A C 1
ATOM 771 O O . SER A 1 114 ? 10.231 0.342 -1.520 1.00 91.50 114 SER A O 1
ATOM 773 N N . VAL A 1 115 ? 10.926 1.266 -3.443 1.00 92.44 115 VAL A N 1
ATOM 774 C CA . VAL A 1 115 ? 10.134 2.488 -3.317 1.00 92.44 115 VAL A CA 1
ATOM 775 C C . VAL A 1 115 ? 9.278 2.666 -4.559 1.00 92.44 115 VAL A C 1
ATOM 777 O O . VAL A 1 115 ? 9.774 2.588 -5.685 1.00 92.44 115 VAL A O 1
ATOM 780 N N . ALA A 1 116 ? 7.994 2.942 -4.366 1.00 90.94 116 ALA A N 1
ATOM 781 C CA . ALA A 1 116 ? 7.077 3.276 -5.439 1.00 90.94 116 ALA A CA 1
ATOM 782 C C . ALA A 1 116 ? 6.273 4.533 -5.126 1.00 90.94 116 ALA A C 1
ATOM 784 O O . ALA A 1 116 ? 5.670 4.671 -4.062 1.00 90.94 116 ALA A O 1
ATOM 785 N N . VAL A 1 117 ? 6.192 5.420 -6.111 1.00 92.25 117 VAL A N 1
ATOM 786 C CA . VAL A 1 117 ? 5.285 6.565 -6.096 1.00 92.25 117 VAL A CA 1
ATOM 787 C C . VAL A 1 117 ? 4.408 6.497 -7.336 1.00 92.25 117 VAL A C 1
ATOM 789 O O . VAL A 1 117 ? 4.894 6.615 -8.460 1.00 92.25 117 VAL A O 1
ATOM 792 N N . CYS A 1 118 ? 3.109 6.308 -7.144 1.00 89.38 118 CYS A N 1
ATOM 793 C CA . CYS A 1 118 ? 2.142 6.227 -8.229 1.00 89.38 118 CYS A CA 1
ATOM 794 C C . CYS A 1 118 ? 1.360 7.525 -8.356 1.00 89.38 118 CYS A C 1
ATOM 796 O O . CYS A 1 118 ? 0.699 7.957 -7.413 1.00 89.38 118 CYS A O 1
ATOM 798 N N . GLN A 1 119 ? 1.403 8.128 -9.542 1.00 90.62 119 GLN A N 1
ATOM 799 C CA . GLN A 1 119 ? 0.522 9.231 -9.917 1.00 90.62 119 GLN A CA 1
ATOM 800 C C . GLN A 1 119 ? -0.901 8.723 -10.227 1.00 90.62 119 GLN A C 1
ATOM 802 O O . GLN A 1 119 ? -1.098 7.509 -10.358 1.00 90.62 119 GLN A O 1
ATOM 807 N N . PRO A 1 120 ? -1.910 9.609 -10.340 1.00 91.50 120 PRO A N 1
ATOM 808 C CA . PRO A 1 120 ? -3.297 9.193 -10.519 1.00 91.50 120 PRO A CA 1
ATOM 809 C C . PRO A 1 120 ? -3.497 8.229 -11.689 1.00 91.50 120 PRO A C 1
ATOM 811 O O . PRO A 1 120 ? -2.961 8.442 -12.780 1.00 91.50 120 PRO A O 1
ATOM 814 N N . GLY A 1 121 ? -4.277 7.170 -11.461 1.00 86.06 121 GLY A N 1
ATOM 815 C CA . GLY A 1 121 ? -4.566 6.170 -12.489 1.00 86.06 121 GLY A CA 1
ATOM 816 C C . GLY A 1 121 ? -3.315 5.492 -13.047 1.00 86.06 121 GLY A C 1
ATOM 817 O O . GLY A 1 121 ? -3.240 5.278 -14.252 1.00 86.06 121 GLY A O 1
ATOM 818 N N . SER A 1 122 ? -2.304 5.228 -12.218 1.00 87.00 122 SER A N 1
ATOM 819 C CA . SER A 1 122 ? -1.106 4.473 -12.602 1.00 87.00 122 SER A CA 1
ATOM 820 C C . SER A 1 122 ? -0.963 3.200 -11.773 1.00 87.00 122 SER A C 1
ATOM 822 O O . SER A 1 122 ? -1.570 3.062 -10.713 1.00 87.00 122 SER A O 1
ATOM 824 N N . VAL A 1 123 ? -0.179 2.251 -12.273 1.00 88.00 123 VAL A N 1
ATOM 825 C CA . VAL A 1 123 ? 0.123 1.004 -11.571 1.00 88.00 123 VAL A CA 1
ATOM 826 C C . VAL A 1 123 ? 1.629 0.811 -11.549 1.00 88.00 123 VAL A C 1
ATOM 828 O O . VAL A 1 123 ? 2.268 0.858 -12.597 1.00 88.00 123 VAL A O 1
ATOM 831 N N . SER A 1 124 ? 2.198 0.555 -10.378 1.00 86.31 124 SER A N 1
ATOM 832 C CA . SER A 1 124 ? 3.611 0.225 -10.221 1.00 86.31 124 SER A CA 1
ATOM 833 C C . SER A 1 124 ? 3.792 -1.124 -9.545 1.00 86.31 124 SER A C 1
ATOM 835 O O . SER A 1 124 ? 3.087 -1.476 -8.597 1.00 86.31 124 SER A O 1
ATOM 837 N N . VAL A 1 125 ? 4.774 -1.873 -10.031 1.00 88.50 125 VAL A N 1
ATOM 838 C CA . VAL A 1 125 ? 5.300 -3.049 -9.345 1.00 88.50 125 VAL A CA 1
ATOM 839 C C . VAL A 1 125 ? 6.815 -2.917 -9.286 1.00 88.50 125 VAL A C 1
ATOM 841 O O . VAL A 1 125 ? 7.491 -2.941 -10.319 1.00 88.50 125 VAL A O 1
ATOM 844 N N . CYS A 1 126 ? 7.341 -2.773 -8.077 1.00 86.31 126 CYS A N 1
ATOM 845 C CA . CYS A 1 126 ? 8.765 -2.639 -7.810 1.00 86.31 126 CYS A CA 1
ATOM 846 C C . CYS A 1 126 ? 9.336 -3.969 -7.320 1.00 86.31 126 CYS A C 1
ATOM 848 O O . CYS A 1 126 ? 8.869 -4.526 -6.328 1.00 86.31 126 CYS A O 1
ATOM 850 N N . GLN A 1 127 ? 10.356 -4.482 -8.010 1.00 88.62 127 GLN A N 1
ATOM 851 C CA . GLN A 1 127 ? 11.174 -5.589 -7.509 1.00 88.62 127 GLN A CA 1
ATOM 852 C C . GLN A 1 127 ? 12.198 -5.104 -6.462 1.00 88.62 127 GLN A C 1
ATOM 854 O O . GLN A 1 127 ? 12.357 -3.892 -6.290 1.00 88.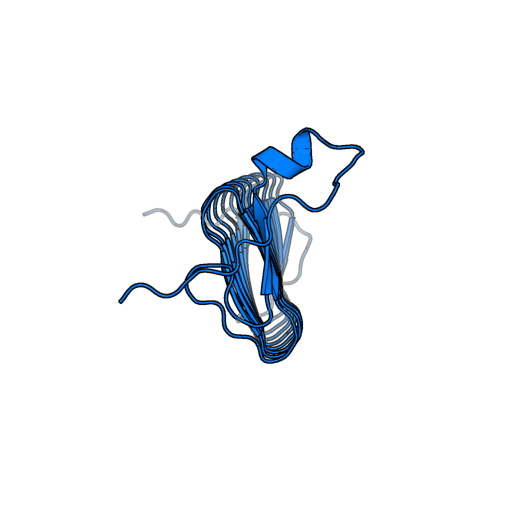62 127 GLN A O 1
ATOM 859 N N . PRO A 1 128 ? 12.887 -6.012 -5.746 1.00 90.06 128 PRO A N 1
ATOM 860 C CA . PRO A 1 128 ? 13.752 -5.625 -4.639 1.00 90.06 128 PRO A CA 1
ATOM 861 C C . PRO A 1 128 ? 14.830 -4.610 -5.028 1.00 90.06 128 PRO A C 1
ATOM 863 O O . PRO A 1 128 ? 15.431 -4.707 -6.104 1.00 90.06 128 PRO A O 1
ATOM 866 N N . GLY A 1 129 ? 15.069 -3.628 -4.158 1.00 84.94 129 GLY A N 1
ATOM 867 C CA . GLY A 1 129 ? 16.077 -2.588 -4.386 1.00 84.94 129 GLY A CA 1
ATOM 868 C C . GLY A 1 129 ? 15.780 -1.664 -5.572 1.00 84.94 129 GLY A C 1
ATOM 869 O O . GLY A 1 129 ? 16.708 -1.072 -6.122 1.00 84.94 129 GLY A O 1
ATOM 870 N N . SER A 1 130 ? 14.526 -1.586 -6.027 1.00 85.25 130 SER A N 1
ATOM 871 C CA . SER A 1 130 ? 14.129 -0.685 -7.113 1.00 85.25 130 SER A CA 1
ATOM 872 C C . SER A 1 130 ? 13.393 0.550 -6.608 1.00 85.25 130 SER A C 1
ATOM 874 O O . SER A 1 130 ? 12.730 0.530 -5.574 1.00 85.25 130 SER A O 1
ATOM 876 N N . VAL A 1 131 ? 13.507 1.642 -7.357 1.00 86.69 131 VAL A N 1
ATOM 877 C CA . VAL A 1 131 ? 12.809 2.898 -7.079 1.00 86.69 131 VAL A CA 1
ATOM 878 C C . VAL A 1 131 ? 12.036 3.292 -8.324 1.00 86.69 131 VAL A C 1
ATOM 880 O O . VAL A 1 131 ? 12.623 3.467 -9.392 1.00 86.69 131 VAL A O 1
ATOM 883 N N . SER A 1 132 ? 10.723 3.457 -8.203 1.00 83.12 132 SER A N 1
ATOM 884 C CA . SER A 1 132 ? 9.875 3.860 -9.318 1.00 83.12 132 SER A CA 1
ATOM 885 C C . SER A 1 132 ? 8.992 5.049 -8.976 1.00 83.12 132 SER A C 1
ATOM 887 O O . SER A 1 132 ? 8.429 5.164 -7.889 1.00 83.12 132 SER A O 1
ATOM 889 N N . VAL A 1 133 ? 8.844 5.929 -9.957 1.00 85.69 133 VAL A N 1
ATOM 890 C CA . VAL A 1 133 ? 7.814 6.957 -9.990 1.00 85.69 133 VAL A CA 1
ATOM 891 C C . VAL A 1 133 ? 7.016 6.726 -11.262 1.00 85.69 133 VAL A C 1
ATOM 893 O O . VAL A 1 133 ? 7.541 6.865 -12.367 1.00 85.69 133 VAL A O 1
ATOM 896 N N . CYS A 1 134 ? 5.756 6.329 -11.123 1.00 81.19 134 CYS A N 1
ATOM 897 C CA . CYS A 1 134 ? 4.883 6.029 -12.249 1.00 81.19 134 CYS A CA 1
ATOM 898 C C . CYS A 1 134 ? 4.073 7.254 -12.641 1.00 81.19 134 CYS A C 1
ATOM 900 O O . CYS A 1 134 ? 3.364 7.827 -11.816 1.00 81.19 134 CYS A O 1
ATOM 902 N N . GLN A 1 135 ? 4.173 7.646 -13.911 1.00 82.44 135 GLN A N 1
ATOM 903 C CA . GLN A 1 135 ? 3.362 8.726 -14.467 1.00 82.44 135 GLN A CA 1
ATOM 904 C C . GLN A 1 135 ? 1.896 8.296 -14.642 1.00 82.44 135 GLN A C 1
ATOM 906 O O . GLN A 1 135 ? 1.617 7.097 -14.747 1.00 82.44 135 GLN A O 1
ATOM 911 N N . PRO A 1 136 ? 0.960 9.262 -14.712 1.00 84.56 136 PRO A N 1
ATOM 912 C CA . PRO A 1 136 ? -0.450 8.970 -14.928 1.00 84.56 136 PRO A CA 1
ATOM 913 C C . PRO A 1 136 ? -0.687 8.101 -16.163 1.00 84.56 136 PRO A C 1
ATOM 915 O O . PRO A 1 136 ? -0.052 8.293 -17.203 1.00 84.56 136 PRO A O 1
ATOM 918 N N . GLY A 1 137 ? -1.626 7.161 -16.069 1.00 79.06 137 GLY A N 1
ATOM 919 C CA . GLY A 1 137 ? -2.016 6.336 -17.212 1.00 79.06 137 GLY A CA 1
ATOM 920 C C . GLY A 1 137 ? -0.993 5.265 -17.609 1.00 79.06 137 GLY A C 1
ATOM 921 O O . GLY A 1 137 ? -1.160 4.638 -18.657 1.00 79.06 137 GLY A O 1
ATOM 922 N N . LEU A 1 138 ? 0.056 5.040 -16.811 1.00 81.19 138 LEU A N 1
ATOM 923 C CA . LEU A 1 138 ? 1.057 4.002 -17.050 1.00 81.19 138 LEU A CA 1
ATOM 924 C C . LEU A 1 138 ? 0.935 2.843 -16.070 1.00 81.19 138 LEU A C 1
ATOM 926 O O . LEU A 1 138 ? 0.664 3.023 -14.888 1.00 81.19 138 LEU A O 1
ATOM 930 N N . VAL A 1 139 ? 1.246 1.655 -16.573 1.00 82.50 139 VAL A N 1
ATOM 931 C CA . VAL A 1 139 ? 1.679 0.516 -15.768 1.00 82.50 139 VAL A CA 1
ATOM 932 C C . VAL A 1 139 ? 3.192 0.441 -15.882 1.00 82.50 139 VAL A C 1
ATOM 934 O O . VAL A 1 139 ? 3.674 0.392 -17.010 1.00 82.50 139 VAL A O 1
ATOM 937 N N . ALA A 1 140 ? 3.938 0.410 -14.780 1.00 80.94 140 ALA A N 1
ATOM 938 C CA . ALA A 1 140 ? 5.374 0.152 -14.782 1.00 80.94 140 ALA A CA 1
ATOM 939 C C . ALA A 1 140 ? 5.725 -1.069 -13.928 1.00 80.94 140 ALA A C 1
ATOM 941 O O . ALA A 1 140 ? 5.211 -1.262 -12.830 1.00 80.94 140 ALA A O 1
ATOM 942 N N . MET A 1 141 ? 6.649 -1.877 -14.435 1.00 82.31 141 MET A N 1
ATOM 943 C CA . MET A 1 141 ? 7.281 -2.968 -13.708 1.00 82.31 141 MET A CA 1
ATOM 944 C C . MET A 1 141 ? 8.782 -2.742 -13.684 1.00 82.31 141 MET A C 1
ATOM 946 O O . MET A 1 141 ? 9.419 -2.803 -14.737 1.00 82.31 141 MET A O 1
ATOM 950 N N . CYS A 1 142 ? 9.337 -2.502 -12.504 1.00 79.31 142 CYS A N 1
ATOM 951 C CA . CYS A 1 142 ? 10.756 -2.239 -12.320 1.00 79.31 142 CYS A CA 1
ATOM 952 C C . CYS A 1 142 ? 11.510 -3.499 -11.910 1.00 79.31 142 CYS A C 1
ATOM 954 O O . CYS A 1 142 ? 11.083 -4.226 -11.017 1.00 79.31 142 CYS A O 1
ATOM 956 N N . GLN A 1 143 ? 12.617 -3.773 -12.600 1.00 79.12 143 GLN A N 1
ATOM 957 C CA . GLN A 1 143 ? 13.532 -4.873 -12.301 1.00 79.12 143 GLN A CA 1
ATOM 958 C C . GLN A 1 143 ? 14.382 -4.556 -11.062 1.00 79.12 143 GLN A C 1
ATOM 960 O O . GLN A 1 143 ? 14.484 -3.387 -10.673 1.00 79.12 143 GLN A O 1
ATOM 965 N N . PRO A 1 144 ? 15.022 -5.564 -10.448 1.00 83.06 144 PRO A N 1
ATOM 966 C CA . PRO A 1 144 ? 15.846 -5.353 -9.267 1.00 83.06 144 PRO A CA 1
ATOM 967 C C . PRO A 1 144 ? 16.965 -4.344 -9.540 1.00 83.06 144 PRO A C 1
ATOM 969 O O . PRO A 1 144 ? 17.571 -4.366 -10.614 1.00 83.06 144 PRO A O 1
ATOM 972 N N . GLY A 1 145 ? 17.219 -3.449 -8.585 1.00 77.56 145 GLY A N 1
ATOM 973 C CA . GLY A 1 145 ? 18.269 -2.428 -8.693 1.00 77.56 145 GLY A CA 1
ATOM 974 C C . GLY A 1 145 ? 18.017 -1.318 -9.724 1.00 77.56 145 GLY A C 1
ATOM 975 O O . GLY A 1 145 ? 18.936 -0.564 -10.041 1.00 77.56 145 GLY A O 1
ATOM 976 N N . SER A 1 146 ? 16.809 -1.219 -10.292 1.00 79.75 146 SER A N 1
ATOM 977 C CA . SER A 1 146 ? 16.472 -0.162 -11.253 1.00 79.75 146 SER A CA 1
ATOM 978 C C . SER A 1 146 ? 15.933 1.094 -10.572 1.00 79.75 146 SER A C 1
ATOM 980 O O . SER A 1 146 ? 15.239 1.027 -9.560 1.00 79.75 146 SER A O 1
ATOM 982 N N . VAL A 1 147 ? 16.235 2.256 -11.153 1.00 79.94 147 VAL A N 1
ATOM 983 C CA . VAL A 1 147 ? 15.720 3.553 -10.703 1.00 79.94 147 VAL A CA 1
ATOM 984 C C . VAL A 1 147 ? 15.029 4.231 -11.878 1.00 79.94 147 VAL A C 1
ATOM 986 O O . VAL A 1 147 ? 15.636 4.451 -12.926 1.00 79.94 147 VAL A O 1
ATOM 989 N N . SER A 1 148 ? 13.750 4.559 -11.709 1.00 74.38 148 SER A N 1
ATOM 990 C CA . SER A 1 148 ? 12.895 5.123 -12.754 1.00 74.38 148 SER A CA 1
ATOM 991 C C . SER A 1 148 ? 12.153 6.350 -12.220 1.00 74.38 148 SER A C 1
ATOM 993 O O . SER A 1 148 ? 11.011 6.239 -11.776 1.00 74.38 148 SER A O 1
ATOM 995 N N . PRO A 1 149 ? 12.783 7.537 -12.253 1.00 64.88 149 PRO A N 1
ATOM 996 C CA . PRO A 1 149 ? 12.264 8.733 -11.588 1.00 64.88 149 PRO A CA 1
ATOM 997 C C . PRO A 1 149 ? 11.077 9.403 -12.307 1.00 64.88 149 PRO A C 1
ATOM 999 O O . PR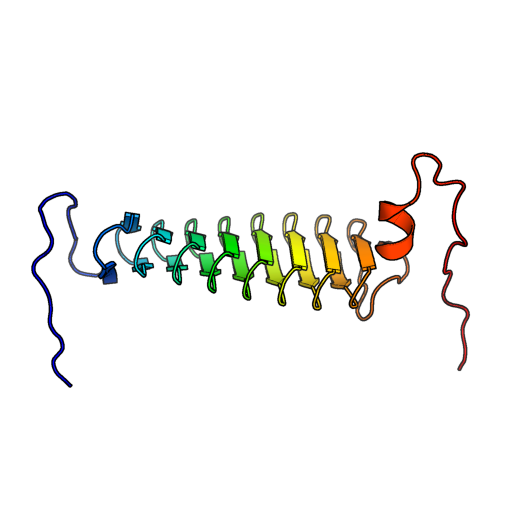O A 1 149 ? 10.463 10.293 -11.735 1.00 64.88 149 PRO A O 1
ATOM 1002 N N . HIS A 1 150 ? 10.751 9.011 -13.546 1.00 63.31 150 HIS A N 1
ATOM 1003 C CA . HIS A 1 150 ? 9.689 9.628 -14.363 1.00 63.31 150 HIS A CA 1
ATOM 1004 C C . HIS A 1 150 ? 8.932 8.604 -15.232 1.00 63.31 150 HIS A C 1
ATOM 1006 O O . HIS A 1 150 ? 8.478 8.914 -16.331 1.00 63.31 150 HIS A O 1
ATOM 1012 N N . GLY A 1 151 ? 8.822 7.355 -14.788 1.00 59.69 151 GLY A N 1
ATOM 1013 C CA . GLY A 1 151 ? 8.462 6.240 -15.662 1.00 59.69 151 GLY A CA 1
ATOM 1014 C C . GLY A 1 151 ? 9.641 5.807 -16.541 1.00 59.69 151 GLY A C 1
ATOM 1015 O O . GLY A 1 151 ? 10.779 6.201 -16.282 1.00 59.69 151 GLY A O 1
ATOM 1016 N N . CYS A 1 152 ? 9.356 4.930 -17.512 1.00 53.34 152 CYS A N 1
ATOM 1017 C CA . CYS A 1 152 ? 10.289 4.015 -18.186 1.00 53.34 152 CYS A CA 1
ATOM 1018 C C . CYS A 1 152 ? 11.719 4.513 -18.409 1.00 53.34 152 CYS A C 1
ATOM 1020 O O . CYS A 1 152 ? 12.051 5.089 -19.444 1.00 53.34 152 CYS A O 1
ATOM 1022 N N . PHE A 1 153 ? 12.581 4.184 -17.451 1.00 50.62 153 PHE A N 1
ATOM 1023 C CA . PHE A 1 153 ? 14.026 4.235 -17.582 1.00 50.62 153 PHE A CA 1
ATOM 1024 C C . PHE A 1 153 ? 14.596 2.809 -17.583 1.00 50.62 153 PHE A C 1
ATOM 1026 O O . PHE A 1 153 ? 13.885 1.834 -17.327 1.00 50.62 153 PHE A O 1
ATOM 1033 N N . ARG A 1 154 ? 15.880 2.674 -17.933 1.00 50.25 154 ARG A N 1
ATOM 1034 C CA . ARG A 1 154 ? 16.598 1.393 -18.057 1.00 50.25 154 ARG A CA 1
ATOM 1035 C C . ARG A 1 154 ? 16.282 0.461 -16.873 1.00 50.25 154 ARG A C 1
ATOM 1037 O O . ARG A 1 154 ? 16.560 0.802 -15.731 1.00 50.25 154 ARG A O 1
ATOM 1044 N N . GLY A 1 155 ? 15.709 -0.710 -17.163 1.00 54.97 155 GLY A N 1
ATOM 1045 C CA . GLY A 1 155 ? 15.327 -1.701 -16.150 1.00 54.97 155 GLY A CA 1
ATOM 1046 C C . GLY A 1 155 ? 13.847 -1.696 -15.749 1.00 54.97 155 GLY A C 1
ATOM 1047 O O . GLY A 1 155 ? 13.430 -2.609 -15.048 1.00 54.97 155 GLY A O 1
ATOM 1048 N N . CYS A 1 156 ? 13.022 -0.757 -16.224 1.00 61.78 156 CYS A N 1
ATOM 1049 C CA . CYS A 1 156 ? 11.569 -0.815 -16.034 1.00 61.78 156 CYS A CA 1
ATOM 1050 C C . CYS A 1 156 ? 10.834 -1.026 -17.366 1.00 61.78 156 CYS A C 1
ATOM 1052 O O . CYS A 1 156 ? 11.167 -0.420 -18.384 1.00 61.78 156 CYS A O 1
ATOM 1054 N N . ARG A 1 157 ? 9.828 -1.909 -17.374 1.00 70.75 157 ARG A N 1
ATOM 1055 C CA . ARG A 1 157 ? 8.902 -2.106 -18.500 1.00 70.75 157 ARG A CA 1
ATOM 1056 C C . ARG A 1 157 ? 7.622 -1.338 -18.230 1.00 70.75 157 ARG A C 1
ATOM 1058 O O . ARG A 1 157 ? 7.012 -1.569 -17.192 1.00 70.75 157 ARG A O 1
ATOM 1065 N N . CYS A 1 158 ? 7.193 -0.494 -19.165 1.00 68.56 158 CYS A N 1
ATOM 1066 C CA . CYS A 1 158 ? 5.988 0.312 -18.994 1.00 68.56 158 CYS A CA 1
ATOM 1067 C C . CYS A 1 158 ? 5.064 0.214 -20.191 1.00 68.56 158 CYS A C 1
ATOM 1069 O O . CYS A 1 158 ? 5.509 0.173 -21.338 1.00 68.56 158 CYS A O 1
ATOM 1071 N N . VAL A 1 159 ? 3.769 0.193 -19.901 1.00 68.50 159 VAL A N 1
ATOM 1072 C CA . VAL A 1 159 ? 2.701 0.110 -20.892 1.00 68.50 159 VAL A CA 1
ATOM 1073 C C . VAL A 1 159 ? 1.653 1.165 -20.561 1.00 68.50 159 VAL A C 1
ATOM 1075 O O . VAL A 1 159 ? 1.326 1.386 -19.398 1.00 68.50 159 VAL A O 1
ATOM 1078 N N . GLN A 1 160 ? 1.125 1.828 -21.587 1.00 66.38 160 GLN A N 1
ATOM 1079 C CA . GLN A 1 160 ? -0.008 2.743 -21.445 1.00 66.38 160 GLN A CA 1
ATOM 1080 C C . GLN A 1 160 ? -1.282 1.956 -21.116 1.00 66.38 160 GLN A C 1
ATOM 1082 O O . GLN A 1 160 ? -1.627 1.010 -21.825 1.00 66.38 160 GLN A O 1
ATOM 1087 N N . ILE A 1 161 ? -2.020 2.377 -20.089 1.00 61.56 161 ILE A N 1
ATOM 1088 C CA . ILE A 1 161 ? -3.259 1.723 -19.636 1.00 61.56 161 ILE A CA 1
ATOM 1089 C C . ILE A 1 161 ? -4.319 1.722 -20.744 1.00 61.56 161 ILE A C 1
ATOM 1091 O O . ILE A 1 161 ? -5.001 0.718 -20.942 1.00 61.56 161 ILE A O 1
ATOM 1095 N N . SER A 1 162 ? -4.379 2.789 -21.551 1.00 53.66 162 SER A N 1
ATOM 1096 C CA . SER A 1 162 ? -5.243 2.865 -22.742 1.00 53.66 162 SER A CA 1
ATOM 1097 C C . SER A 1 162 ? -4.958 1.745 -23.763 1.00 53.66 162 SER A C 1
ATOM 1099 O O . SER A 1 162 ? -5.851 1.301 -24.482 1.00 53.66 162 SER A O 1
ATOM 1101 N N . CYS A 1 163 ? -3.727 1.221 -23.792 1.00 41.81 163 CYS A N 1
ATOM 1102 C CA . CYS A 1 163 ? -3.339 0.105 -24.653 1.00 41.81 163 CYS A CA 1
ATOM 1103 C C . CYS A 1 163 ? -3.759 -1.260 -24.071 1.00 41.81 163 CYS A C 1
ATOM 1105 O O . CYS A 1 163 ? -4.108 -2.167 -24.825 1.00 41.81 163 CYS A O 1
ATOM 1107 N N . CYS A 1 164 ? -3.793 -1.396 -22.740 1.00 41.62 164 CYS A N 1
ATOM 1108 C CA . CYS A 1 164 ? -4.135 -2.647 -22.054 1.00 41.62 164 CYS A CA 1
ATOM 1109 C C . CYS A 1 164 ? -5.636 -2.987 -22.099 1.00 41.62 164 CYS A C 1
ATOM 1111 O O . CYS A 1 164 ? -5.981 -4.156 -22.238 1.00 41.62 164 CYS A O 1
ATOM 1113 N N . VAL A 1 165 ? -6.540 -1.998 -22.036 1.00 34.06 165 VAL A N 1
ATOM 1114 C CA . VAL A 1 165 ? -8.003 -2.249 -22.002 1.00 34.06 165 VAL A CA 1
ATOM 1115 C C . VAL A 1 165 ? -8.550 -2.771 -23.343 1.00 34.06 165 VAL A C 1
ATOM 1117 O O . VAL A 1 165 ? -9.626 -3.362 -23.388 1.00 34.06 165 VAL A O 1
ATOM 1120 N N . ARG A 1 166 ? -7.818 -2.601 -24.454 1.00 31.08 166 ARG A N 1
ATOM 1121 C CA . ARG A 1 166 ? -8.316 -2.907 -25.809 1.00 31.08 166 ARG A CA 1
ATOM 1122 C C . ARG A 1 166 ? -7.725 -4.148 -26.481 1.00 31.08 166 ARG A C 1
ATOM 1124 O O . ARG A 1 166 ? -8.054 -4.384 -27.641 1.00 31.08 166 ARG A O 1
ATOM 1131 N N . LEU A 1 167 ? -6.860 -4.932 -25.830 1.00 34.12 167 LEU A N 1
ATOM 1132 C CA . LEU A 1 167 ? -6.098 -5.973 -26.534 1.00 34.12 167 LEU A CA 1
ATOM 1133 C C . LEU A 1 167 ? -5.991 -7.309 -25.778 1.00 34.12 167 LEU A C 1
ATOM 1135 O O . LEU A 1 167 ? -5.051 -7.564 -25.037 1.00 34.12 167 LEU A O 1
ATOM 1139 N N . GLN A 1 168 ? -6.842 -8.251 -26.194 1.00 32.97 168 GLN A N 1
ATOM 1140 C CA . GLN A 1 168 ? -6.599 -9.708 -26.204 1.00 32.97 168 GLN A CA 1
ATOM 1141 C C . GLN A 1 168 ? -5.479 -10.115 -27.202 1.00 32.97 168 GLN A C 1
ATOM 1143 O O . GLN A 1 168 ? -5.289 -11.291 -27.500 1.00 32.97 168 GLN A O 1
ATOM 1148 N N . LYS A 1 169 ? -4.753 -9.132 -27.759 1.00 33.53 169 LYS A N 1
ATOM 1149 C CA . LYS A 1 169 ? -3.649 -9.261 -28.720 1.00 33.53 169 LYS A CA 1
ATOM 1150 C C . LYS A 1 169 ? -2.653 -8.112 -28.536 1.00 33.53 169 LYS A C 1
ATOM 1152 O O . LYS A 1 169 ? -2.587 -7.206 -29.360 1.00 33.53 169 LYS A O 1
ATOM 1157 N N . CYS A 1 170 ? -1.867 -8.116 -27.465 1.00 35.84 170 CYS A N 1
ATOM 1158 C CA . CYS A 1 170 ? -0.701 -7.233 -27.397 1.00 35.84 170 CYS A CA 1
ATOM 1159 C C . CYS A 1 170 ? 0.404 -7.775 -28.318 1.00 35.84 170 CYS A C 1
ATOM 1161 O O . CYS A 1 170 ? 1.363 -8.395 -27.869 1.00 35.84 170 CYS A O 1
ATOM 1163 N N . THR A 1 171 ? 0.280 -7.532 -29.625 1.00 33.94 171 THR A N 1
ATOM 1164 C CA . THR A 1 171 ? 1.464 -7.374 -30.474 1.00 33.94 171 THR A CA 1
ATOM 1165 C C . THR A 1 171 ? 2.181 -6.136 -29.956 1.00 33.94 171 THR A C 1
ATOM 1167 O O . THR A 1 171 ? 1.589 -5.062 -29.959 1.00 33.94 171 THR A O 1
ATOM 1170 N N . VAL A 1 172 ? 3.401 -6.329 -29.448 1.00 35.88 172 VAL A N 1
ATOM 1171 C CA . VAL A 1 172 ? 4.320 -5.334 -28.870 1.00 35.88 172 VAL A CA 1
ATOM 1172 C C . VAL A 1 172 ? 4.022 -3.910 -29.372 1.00 35.88 172 VAL A C 1
ATOM 1174 O O . VAL A 1 172 ? 4.481 -3.540 -30.457 1.00 35.88 172 VAL A O 1
ATOM 1177 N N . PRO A 1 173 ? 3.243 -3.088 -28.644 1.00 37.53 173 PRO A N 1
ATOM 1178 C CA . PRO A 1 173 ? 3.078 -1.709 -29.049 1.00 37.53 173 PRO A CA 1
ATOM 1179 C C . PRO A 1 173 ? 4.395 -1.018 -28.708 1.00 37.53 173 PRO A C 1
ATOM 1181 O O . PRO A 1 173 ? 4.881 -1.145 -27.587 1.00 37.53 173 PRO A O 1
ATOM 1184 N N . LYS A 1 174 ? 5.000 -0.396 -29.729 1.00 37.97 174 LYS A N 1
ATOM 1185 C CA . LYS A 1 174 ? 6.248 0.386 -29.715 1.00 37.97 174 LYS A CA 1
ATOM 1186 C C . LYS A 1 174 ? 6.882 0.505 -28.327 1.00 37.97 174 LYS A C 1
ATOM 1188 O O . LYS A 1 174 ? 6.433 1.307 -27.511 1.00 37.97 174 LYS A O 1
ATOM 1193 N N . LEU A 1 175 ? 7.952 -0.267 -28.118 1.00 33.97 175 LEU A N 1
ATOM 1194 C CA . LEU A 1 175 ? 8.941 -0.021 -27.074 1.00 33.97 175 LEU A CA 1
ATOM 1195 C C . LEU A 1 175 ? 9.221 1.491 -27.055 1.00 33.97 175 LEU A C 1
ATOM 1197 O O . LEU A 1 175 ? 9.849 2.014 -27.977 1.00 33.97 175 LEU A O 1
ATOM 1201 N N . TYR A 1 176 ? 8.721 2.207 -26.048 1.00 40.81 176 TYR A N 1
ATOM 1202 C CA . TYR A 1 176 ? 9.127 3.586 -25.803 1.00 40.81 176 TYR A CA 1
ATOM 1203 C C . TYR A 1 176 ? 10.527 3.514 -25.186 1.00 40.81 176 TYR A C 1
ATOM 1205 O O . TYR A 1 176 ? 10.719 3.639 -23.981 1.00 40.81 176 TYR A O 1
ATOM 1213 N N . ILE A 1 177 ? 11.522 3.220 -26.028 1.00 39.03 177 ILE A N 1
ATOM 1214 C CA . ILE A 1 177 ? 12.914 3.535 -25.730 1.00 39.03 177 ILE A CA 1
ATOM 1215 C C . ILE A 1 177 ? 12.962 5.051 -25.858 1.00 39.03 177 ILE A C 1
ATOM 1217 O O . ILE A 1 177 ? 12.953 5.571 -26.973 1.00 39.03 177 ILE A O 1
ATOM 1221 N N . GLY A 1 178 ? 12.887 5.752 -24.725 1.00 36.44 178 GLY A N 1
ATOM 1222 C CA . GLY A 1 178 ? 13.035 7.200 -24.672 1.00 36.44 178 GLY A CA 1
ATOM 1223 C C . GLY A 1 178 ? 14.333 7.593 -25.367 1.00 36.44 178 GLY A C 1
ATOM 1224 O O . GLY A 1 178 ? 15.418 7.402 -24.824 1.00 36.44 178 GLY A O 1
ATOM 1225 N N . GLY A 1 179 ? 14.202 8.068 -26.604 1.00 36.19 179 GLY A N 1
ATOM 1226 C CA . GLY A 1 179 ? 15.288 8.640 -27.373 1.00 36.19 179 GLY A CA 1
ATOM 1227 C C . GLY A 1 179 ? 15.754 9.916 -26.693 1.00 36.19 179 GLY A C 1
ATOM 1228 O O . GLY A 1 179 ? 14.950 10.774 -26.332 1.00 36.19 179 GLY A O 1
ATOM 1229 N N . THR A 1 180 ? 17.063 10.014 -26.524 1.00 35.78 180 THR A N 1
ATOM 1230 C CA . THR A 1 180 ? 17.782 11.215 -26.116 1.00 35.78 180 THR A CA 1
ATOM 1231 C C . THR A 1 180 ? 17.383 12.424 -26.963 1.00 35.78 180 THR A C 1
ATOM 1233 O O . THR A 1 180 ? 17.511 12.393 -28.185 1.00 35.78 180 THR A O 1
ATOM 1236 N N . ARG A 1 181 ? 16.954 13.498 -26.294 1.00 32.34 181 ARG A N 1
ATOM 1237 C CA . ARG A 1 181 ? 17.121 14.919 -26.662 1.00 32.34 181 ARG A CA 1
ATOM 1238 C C . ARG A 1 181 ? 16.959 15.699 -25.349 1.00 32.34 181 ARG A C 1
ATOM 1240 O O . ARG A 1 181 ? 15.896 15.583 -24.754 1.00 32.34 181 ARG A O 1
ATOM 1247 N N . TYR A 1 182 ? 17.910 16.438 -24.791 1.00 31.06 182 TYR A N 1
ATOM 1248 C CA . TYR A 1 182 ? 19.213 16.965 -25.202 1.00 31.06 182 TYR A CA 1
ATOM 1249 C C . TYR A 1 182 ? 20.255 16.656 -24.123 1.00 31.06 182 TYR A C 1
ATOM 1251 O O . TYR A 1 182 ? 19.835 16.488 -22.957 1.00 31.06 182 TYR A O 1
#